Protein AF-A0A375IUA6-F1 (afdb_monomer_lite)

Radius of gyration: 34.36 Å; chains: 1; bounding box: 83×53×85 Å

Structure (mmCIF, N/CA/C/O backbone):
data_AF-A0A375IUA6-F1
#
_entry.id   AF-A0A375IUA6-F1
#
loop_
_atom_site.group_PDB
_atom_site.id
_atom_site.type_symbol
_atom_site.label_atom_id
_atom_site.label_alt_id
_atom_site.label_comp_id
_atom_site.label_asym_id
_atom_site.label_entity_id
_atom_site.label_seq_id
_atom_site.pdbx_PDB_ins_code
_atom_site.Cartn_x
_atom_site.Cartn_y
_atom_site.Cartn_z
_atom_site.occupancy
_atom_site.B_iso_or_equiv
_atom_site.auth_seq_id
_atom_site.auth_comp_id
_atom_site.auth_asym_id
_atom_site.auth_atom_id
_atom_site.pdbx_PDB_model_num
ATOM 1 N N . MET A 1 1 ? 33.183 0.181 -41.391 1.00 76.00 1 MET A N 1
ATOM 2 C CA . MET A 1 1 ? 34.128 -0.680 -40.645 1.00 76.00 1 MET A CA 1
ATOM 3 C C . MET A 1 1 ? 34.550 -0.063 -39.301 1.00 76.00 1 MET A C 1
ATOM 5 O O . MET A 1 1 ? 34.185 -0.614 -38.274 1.00 76.00 1 MET A O 1
ATOM 9 N N . GLN A 1 2 ? 35.214 1.104 -39.257 1.00 80.94 2 GLN A N 1
ATOM 10 C CA . GLN A 1 2 ? 35.774 1.670 -38.005 1.00 80.94 2 GLN A CA 1
ATOM 11 C C . GLN A 1 2 ? 34.761 1.916 -36.866 1.00 80.94 2 GLN A C 1
ATOM 13 O O . GLN A 1 2 ? 35.027 1.616 -35.704 1.00 80.94 2 GLN A O 1
ATOM 18 N N . ALA A 1 3 ? 33.564 2.415 -37.184 1.00 83.94 3 ALA A N 1
ATOM 19 C CA . ALA A 1 3 ? 32.525 2.656 -36.177 1.00 83.94 3 ALA A CA 1
ATOM 20 C C . ALA A 1 3 ? 31.978 1.361 -35.546 1.00 83.94 3 ALA A C 1
ATOM 22 O O . ALA A 1 3 ? 31.533 1.367 -34.397 1.00 83.94 3 ALA A O 1
ATOM 23 N N . GLU A 1 4 ? 32.007 0.255 -36.290 1.00 86.50 4 GLU A N 1
ATOM 24 C CA . GLU A 1 4 ? 31.568 -1.052 -35.808 1.00 86.50 4 GLU A CA 1
ATOM 25 C C . GLU A 1 4 ? 32.604 -1.649 -34.849 1.00 86.50 4 GLU A C 1
ATOM 27 O O . GLU A 1 4 ? 32.243 -2.064 -33.750 1.00 86.50 4 GLU A O 1
ATOM 32 N N . LEU A 1 5 ? 33.894 -1.542 -35.188 1.00 89.44 5 LEU A N 1
ATOM 33 C CA . LEU A 1 5 ? 35.004 -1.928 -34.312 1.00 89.44 5 LEU A CA 1
ATOM 34 C C . LEU A 1 5 ? 34.967 -1.171 -32.978 1.00 89.44 5 LEU A C 1
ATOM 36 O O . LEU A 1 5 ? 35.083 -1.779 -31.917 1.00 89.44 5 LEU A O 1
ATOM 40 N N . ALA A 1 6 ? 34.695 0.137 -32.995 1.00 93.56 6 ALA A N 1
ATOM 41 C CA . ALA A 1 6 ? 34.554 0.918 -31.765 1.00 93.56 6 ALA A CA 1
ATOM 42 C C . ALA A 1 6 ? 33.347 0.477 -30.906 1.00 93.56 6 ALA A C 1
ATOM 44 O O . ALA A 1 6 ? 33.393 0.522 -29.675 1.00 93.56 6 ALA A O 1
ATOM 45 N N . ARG A 1 7 ? 32.243 0.040 -31.532 1.00 90.06 7 ARG A N 1
ATOM 46 C CA . ARG A 1 7 ? 31.082 -0.532 -30.822 1.00 90.06 7 ARG A CA 1
ATOM 47 C C . ARG A 1 7 ? 31.403 -1.918 -30.258 1.00 90.06 7 ARG A C 1
ATOM 49 O O . ARG A 1 7 ? 30.990 -2.206 -29.137 1.00 90.06 7 ARG A O 1
ATOM 56 N N . ALA A 1 8 ? 32.155 -2.739 -30.990 1.00 91.56 8 ALA A N 1
ATOM 57 C CA . ALA A 1 8 ? 32.634 -4.039 -30.531 1.00 91.56 8 ALA A CA 1
ATOM 58 C C . ALA A 1 8 ? 33.584 -3.897 -29.331 1.00 91.56 8 ALA A C 1
ATOM 60 O O . ALA A 1 8 ? 33.392 -4.573 -28.326 1.00 91.56 8 ALA A O 1
ATOM 61 N N . GLN A 1 9 ? 34.511 -2.937 -29.369 1.00 93.31 9 GLN A N 1
ATOM 62 C CA . GLN A 1 9 ? 35.398 -2.631 -28.242 1.00 93.31 9 GLN A CA 1
ATOM 63 C C . GLN A 1 9 ? 34.627 -2.201 -26.993 1.00 93.31 9 GLN A C 1
ATOM 65 O O . GLN A 1 9 ? 34.908 -2.687 -25.905 1.00 93.31 9 GLN A O 1
ATOM 70 N N . ARG A 1 10 ? 33.610 -1.341 -27.127 1.00 93.12 10 ARG A N 1
ATOM 71 C CA . ARG A 1 10 ? 32.770 -0.951 -25.980 1.00 93.12 10 ARG A CA 1
ATOM 72 C C . ARG A 1 10 ? 31.984 -2.125 -25.398 1.00 93.12 10 ARG A C 1
ATOM 74 O O . ARG A 1 10 ? 31.784 -2.175 -24.188 1.00 93.12 10 ARG A O 1
ATOM 81 N N . ARG A 1 11 ? 31.547 -3.069 -26.238 1.00 90.31 11 ARG A N 1
ATOM 82 C CA . ARG A 1 11 ? 30.909 -4.313 -25.779 1.00 90.31 11 ARG A CA 1
ATOM 83 C C . ARG A 1 11 ? 31.903 -5.213 -25.048 1.00 90.31 11 ARG A C 1
ATOM 85 O O . ARG A 1 11 ? 31.555 -5.711 -23.986 1.00 90.31 11 ARG A O 1
ATOM 92 N N . ALA A 1 12 ? 33.120 -5.361 -25.570 1.00 91.62 12 ALA A N 1
ATOM 93 C CA . ALA A 1 12 ? 34.187 -6.126 -24.928 1.00 91.62 12 ALA A CA 1
ATOM 94 C C . ALA A 1 12 ? 34.568 -5.528 -23.565 1.00 91.62 12 ALA A C 1
ATOM 96 O O . ALA A 1 12 ? 34.487 -6.222 -22.562 1.00 91.62 12 ALA A O 1
ATOM 97 N N . GLN A 1 13 ? 34.821 -4.218 -23.504 1.00 90.81 13 GLN A N 1
ATOM 98 C CA . GLN A 1 13 ? 35.130 -3.493 -22.263 1.00 90.81 13 GLN A CA 1
ATOM 99 C C . GLN A 1 13 ? 34.026 -3.638 -21.208 1.00 90.81 13 GLN A C 1
ATOM 101 O O . GLN A 1 13 ? 34.294 -3.827 -20.023 1.00 90.81 13 GLN A O 1
ATOM 106 N N . ARG A 1 14 ? 32.757 -3.581 -21.630 1.00 88.12 14 ARG A N 1
ATOM 107 C CA . ARG A 1 14 ? 31.622 -3.785 -20.726 1.00 88.12 14 ARG A CA 1
ATOM 108 C C . ARG A 1 14 ? 31.545 -5.232 -20.232 1.00 88.12 14 ARG A C 1
ATOM 110 O O . ARG A 1 14 ? 31.366 -5.438 -19.038 1.00 88.12 14 ARG A O 1
ATOM 117 N N . ALA A 1 15 ? 31.751 -6.206 -21.117 1.00 91.38 15 ALA A N 1
ATOM 118 C CA . ALA A 1 15 ? 31.789 -7.619 -20.753 1.00 91.38 15 ALA A CA 1
ATOM 119 C C . ALA A 1 15 ? 32.952 -7.942 -19.797 1.00 91.38 15 ALA A C 1
ATOM 121 O O . ALA A 1 15 ? 32.778 -8.714 -18.858 1.00 91.38 15 ALA A O 1
ATOM 122 N N . GLU A 1 16 ? 34.118 -7.318 -19.983 1.00 89.56 16 GLU A N 1
ATOM 123 C CA . GLU A 1 16 ? 35.265 -7.435 -19.077 1.00 89.56 16 GLU A CA 1
ATOM 124 C C . GLU A 1 16 ? 34.971 -6.814 -17.706 1.00 89.56 16 GLU A C 1
ATOM 126 O O . GLU A 1 16 ? 35.261 -7.434 -16.681 1.00 89.56 16 GLU A O 1
ATOM 131 N N . ALA A 1 17 ? 34.331 -5.640 -17.668 1.00 89.62 17 ALA A N 1
ATOM 132 C CA . ALA A 1 17 ? 33.893 -5.011 -16.422 1.00 89.62 17 ALA A CA 1
ATOM 133 C C . ALA A 1 17 ? 32.856 -5.873 -15.677 1.00 89.62 17 ALA A C 1
ATOM 135 O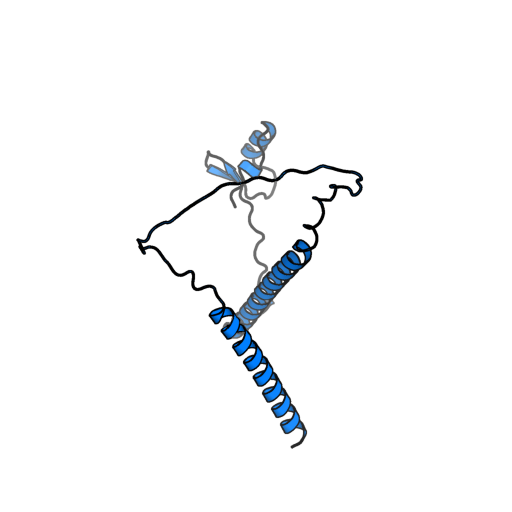 O . ALA A 1 17 ? 32.960 -6.065 -14.465 1.00 89.62 17 ALA A O 1
ATOM 136 N N . GLU A 1 18 ? 31.891 -6.452 -16.395 1.00 92.50 18 GLU A N 1
ATOM 137 C CA . GLU A 1 18 ? 30.904 -7.382 -15.834 1.00 92.50 18 GLU A CA 1
ATOM 138 C C . GLU A 1 18 ? 31.571 -8.667 -15.310 1.00 92.50 18 GLU A C 1
ATOM 140 O O . GLU A 1 18 ? 31.260 -9.122 -14.207 1.00 92.50 18 GLU A O 1
ATOM 145 N N . ALA A 1 19 ? 32.551 -9.217 -16.034 1.00 91.44 19 ALA A N 1
ATOM 146 C CA . ALA A 1 19 ? 33.314 -10.388 -15.601 1.00 91.44 19 ALA A CA 1
ATOM 147 C C . ALA A 1 19 ? 34.190 -10.106 -14.367 1.00 91.44 19 ALA A C 1
ATOM 149 O O . ALA A 1 19 ? 34.329 -10.969 -13.496 1.00 91.44 19 ALA A O 1
ATOM 150 N N . ALA A 1 20 ? 34.768 -8.907 -14.260 1.00 93.69 20 ALA A N 1
ATOM 151 C CA . ALA A 1 20 ? 35.524 -8.485 -13.084 1.00 93.69 20 ALA A CA 1
ATOM 152 C C . ALA A 1 20 ? 34.623 -8.396 -11.842 1.00 93.69 20 ALA A C 1
ATOM 154 O O . ALA A 1 20 ? 34.961 -8.949 -10.793 1.00 93.69 20 ALA A O 1
ATOM 155 N N . LEU A 1 21 ? 33.436 -7.796 -11.981 1.00 91.38 21 LEU A N 1
ATOM 156 C CA . LEU A 1 21 ? 32.437 -7.739 -10.911 1.00 91.38 21 LEU A CA 1
ATOM 157 C C . LEU A 1 21 ? 31.958 -9.138 -10.502 1.00 91.38 21 LEU A C 1
ATOM 159 O O . LEU A 1 21 ? 31.858 -9.425 -9.310 1.00 91.38 21 LEU A O 1
ATOM 163 N N . ALA A 1 22 ? 31.729 -10.036 -11.465 1.00 93.06 22 ALA A N 1
ATOM 164 C CA . ALA A 1 22 ? 31.341 -11.419 -11.186 1.00 93.06 22 ALA A CA 1
ATOM 165 C C . ALA A 1 22 ? 32.415 -12.180 -10.387 1.00 93.06 22 ALA A C 1
ATOM 167 O O . ALA A 1 22 ? 32.089 -12.939 -9.471 1.00 93.06 22 ALA A O 1
ATOM 168 N N . ARG A 1 23 ? 33.703 -11.958 -10.685 1.00 91.81 23 ARG A N 1
ATOM 169 C CA . ARG A 1 23 ? 34.822 -12.535 -9.919 1.00 91.81 23 ARG A CA 1
ATOM 170 C C . ARG A 1 23 ? 34.886 -11.977 -8.500 1.00 91.81 23 ARG A C 1
ATOM 172 O O . ARG A 1 23 ? 35.073 -12.757 -7.570 1.00 91.81 23 ARG A O 1
ATOM 179 N N . GLN A 1 24 ? 34.684 -10.671 -8.329 1.00 91.44 24 GLN A N 1
ATOM 180 C CA . GLN A 1 24 ? 34.660 -10.034 -7.011 1.00 91.44 24 GLN A CA 1
ATOM 181 C C . GLN A 1 24 ? 33.502 -10.564 -6.155 1.00 91.44 24 GLN A C 1
ATOM 183 O O . GLN A 1 24 ? 33.719 -10.974 -5.020 1.00 91.44 24 GLN A O 1
ATOM 188 N N . LEU A 1 25 ? 32.291 -10.638 -6.715 1.00 91.81 25 LEU A N 1
ATOM 189 C CA . LEU A 1 25 ? 31.125 -11.179 -6.013 1.00 91.81 25 LEU A CA 1
ATOM 190 C C . LEU A 1 25 ? 31.346 -12.643 -5.613 1.00 91.81 25 LEU A C 1
ATOM 192 O O . LEU A 1 25 ? 31.023 -13.048 -4.500 1.00 91.81 25 LEU A O 1
ATOM 196 N N . ARG A 1 26 ? 31.946 -13.443 -6.502 1.00 89.12 26 ARG A N 1
ATOM 197 C CA . ARG A 1 26 ? 32.290 -14.834 -6.199 1.00 89.12 26 ARG A CA 1
ATOM 198 C C . ARG A 1 26 ? 33.342 -14.940 -5.094 1.00 89.12 26 ARG A C 1
ATOM 200 O O . ARG A 1 26 ? 33.232 -15.842 -4.274 1.00 89.12 26 ARG A O 1
ATOM 207 N N . ALA A 1 27 ? 34.336 -14.054 -5.055 1.00 86.56 27 ALA A N 1
ATOM 208 C CA . ALA A 1 27 ? 35.335 -14.026 -3.988 1.00 86.56 27 ALA A CA 1
ATOM 209 C C . ALA A 1 27 ? 34.706 -13.687 -2.626 1.00 86.56 27 ALA A C 1
ATOM 211 O O . ALA A 1 27 ? 34.980 -14.382 -1.653 1.00 86.56 27 ALA A O 1
ATOM 212 N N . GLU A 1 28 ? 33.797 -12.710 -2.575 1.00 80.19 28 GLU A N 1
ATOM 213 C CA . GLU A 1 28 ? 33.039 -12.368 -1.360 1.00 80.19 28 GLU A CA 1
ATOM 214 C C . GLU A 1 28 ? 32.189 -13.547 -0.865 1.00 80.19 28 GLU A C 1
ATOM 216 O O . GLU A 1 28 ? 32.177 -13.859 0.323 1.00 80.19 28 GLU A O 1
ATOM 221 N N . LEU A 1 29 ? 31.531 -14.266 -1.780 1.00 86.31 29 LEU A N 1
ATOM 222 C CA . LEU A 1 29 ? 30.758 -15.463 -1.433 1.00 86.31 29 LEU A CA 1
ATOM 223 C C . LEU A 1 29 ? 31.639 -16.622 -0.933 1.00 86.31 29 LEU A C 1
ATOM 225 O O . LEU A 1 29 ? 31.169 -17.436 -0.145 1.00 86.31 29 LEU A O 1
ATOM 229 N N . GLN A 1 30 ? 32.902 -16.697 -1.364 1.00 77.88 30 GLN A N 1
ATOM 230 C CA . GLN A 1 30 ? 33.866 -17.706 -0.899 1.00 77.88 30 GLN A CA 1
ATOM 231 C C . GLN A 1 30 ? 34.542 -17.322 0.425 1.00 77.88 30 GLN A C 1
ATOM 233 O O . GLN A 1 30 ? 34.983 -18.202 1.161 1.00 77.88 30 GLN A O 1
ATOM 238 N N . LEU A 1 31 ? 34.630 -16.023 0.728 1.00 61.66 31 LEU A N 1
ATOM 239 C CA . LEU A 1 31 ? 35.165 -15.481 1.981 1.00 61.66 31 LEU A CA 1
ATOM 240 C C . LEU A 1 31 ? 34.107 -15.374 3.088 1.00 61.66 31 LEU A C 1
ATOM 242 O O . LEU A 1 31 ? 34.459 -15.049 4.223 1.00 61.66 31 LEU A O 1
ATOM 246 N N . ALA A 1 32 ? 32.836 -15.672 2.793 1.00 56.38 32 ALA A N 1
ATOM 247 C CA . ALA A 1 32 ? 31.817 -15.846 3.819 1.00 56.38 32 ALA A CA 1
ATOM 248 C C . ALA A 1 32 ? 32.329 -16.876 4.843 1.00 56.38 32 ALA A C 1
ATOM 250 O O . ALA A 1 32 ? 32.663 -17.999 4.446 1.00 56.38 32 ALA A O 1
ATOM 251 N N . PRO A 1 33 ? 32.434 -16.525 6.143 1.00 51.66 33 PRO A N 1
ATOM 252 C CA . PRO A 1 33 ? 32.893 -17.462 7.147 1.00 51.66 33 PRO A CA 1
ATOM 253 C C . PRO A 1 33 ? 31.975 -18.669 7.079 1.00 51.66 33 PRO A C 1
ATOM 255 O O . PRO A 1 33 ? 30.771 -18.572 7.322 1.00 51.66 33 PRO A O 1
ATOM 258 N N . ARG A 1 34 ? 32.538 -19.820 6.718 1.00 53.75 34 ARG A N 1
ATOM 259 C CA . ARG A 1 34 ? 31.898 -21.091 7.002 1.00 53.75 34 ARG A CA 1
ATOM 260 C C . ARG A 1 34 ? 31.896 -21.160 8.518 1.00 53.75 34 ARG A C 1
ATOM 262 O O . ARG A 1 34 ? 32.877 -21.615 9.098 1.00 53.75 34 ARG A O 1
ATOM 269 N N . GLU A 1 35 ? 30.849 -20.619 9.143 1.00 45.75 35 GLU A N 1
ATOM 270 C CA . GLU A 1 35 ? 30.509 -20.871 10.535 1.00 45.75 35 GLU A CA 1
ATOM 271 C C . GLU A 1 35 ? 30.301 -22.372 10.622 1.00 45.75 35 GLU A C 1
ATOM 273 O O . GLU A 1 35 ? 29.252 -22.956 10.342 1.00 45.75 35 GLU A O 1
ATOM 278 N N . ARG A 1 36 ? 31.444 -23.008 10.839 1.00 43.31 36 ARG A N 1
ATOM 279 C CA . ARG A 1 36 ? 31.617 -24.411 11.052 1.00 43.31 36 ARG A CA 1
ATOM 280 C C . ARG A 1 36 ? 30.880 -24.646 12.348 1.00 43.31 36 ARG A C 1
ATOM 282 O O . ARG A 1 36 ? 31.343 -24.246 13.410 1.00 43.31 36 ARG A O 1
ATOM 289 N N . TRP A 1 37 ? 29.709 -25.248 12.223 1.00 33.16 37 TRP A N 1
ATOM 290 C CA . TRP A 1 37 ? 29.063 -25.980 13.292 1.00 33.16 37 TRP A CA 1
ATOM 291 C C . TRP A 1 37 ? 30.078 -26.991 13.850 1.00 33.16 37 TRP A C 1
ATOM 293 O O . TRP A 1 37 ? 30.144 -28.131 13.406 1.00 33.16 37 TRP A O 1
ATOM 303 N N . GLU A 1 38 ? 30.926 -26.554 14.781 1.00 45.09 38 GLU A N 1
ATOM 304 C CA . GLU A 1 38 ? 31.695 -27.409 15.682 1.00 45.09 38 GLU A CA 1
ATOM 305 C C . GLU A 1 38 ? 30.927 -27.514 16.994 1.00 45.09 38 GLU A C 1
ATOM 307 O O . GLU A 1 38 ? 31.322 -27.019 18.046 1.00 45.09 38 GLU A O 1
ATOM 312 N N . GLY A 1 39 ? 29.780 -28.179 16.915 1.00 41.31 39 GLY A N 1
ATOM 313 C CA . GLY A 1 39 ? 29.310 -28.963 18.039 1.00 41.31 39 GLY A CA 1
ATOM 314 C C . GLY A 1 39 ? 29.985 -30.327 17.958 1.00 41.31 39 GLY A C 1
ATOM 315 O O . GLY A 1 39 ? 29.694 -31.086 17.039 1.00 41.31 39 GLY A O 1
ATOM 316 N N . GLY A 1 40 ? 30.865 -30.641 18.910 1.00 39.38 40 GLY A N 1
ATOM 317 C CA . GLY A 1 40 ? 31.229 -32.031 19.190 1.00 39.38 40 GLY A CA 1
ATOM 318 C C . GLY A 1 40 ? 32.716 -32.315 19.376 1.00 39.38 40 GLY A C 1
ATOM 319 O O . GLY A 1 40 ? 33.403 -32.693 18.439 1.00 39.38 40 GLY A O 1
ATOM 320 N N . SER A 1 41 ? 33.134 -32.271 20.641 1.00 46.22 41 SER A N 1
ATOM 321 C CA . SER A 1 41 ? 34.036 -33.250 21.264 1.00 46.22 41 SER A CA 1
ATOM 322 C C . SER A 1 41 ? 35.413 -33.506 20.635 1.00 46.22 41 SER A C 1
ATOM 324 O O . SER A 1 41 ? 35.588 -34.409 19.823 1.00 46.22 41 SER A O 1
ATOM 326 N N . ALA A 1 42 ? 36.437 -32.870 21.211 1.00 39.03 42 ALA A N 1
ATOM 327 C CA . ALA A 1 42 ? 37.777 -33.451 21.309 1.00 39.03 42 ALA A CA 1
ATOM 328 C C . ALA A 1 42 ? 38.329 -33.259 22.732 1.00 39.03 42 ALA A C 1
ATOM 330 O O . ALA A 1 42 ? 39.019 -32.302 23.070 1.00 39.03 42 ALA A O 1
ATOM 331 N N . GLU A 1 43 ? 37.947 -34.210 23.576 1.00 37.94 43 GLU A N 1
ATOM 332 C CA . GLU A 1 43 ? 38.533 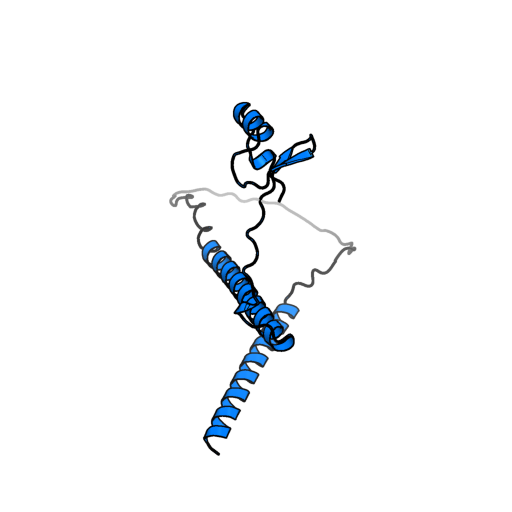-34.551 24.868 1.00 37.94 43 GLU A CA 1
ATOM 333 C C . GLU A 1 43 ? 40.062 -34.787 24.772 1.00 37.94 43 GLU A C 1
ATOM 335 O O . GLU A 1 43 ? 40.559 -35.357 23.800 1.00 37.94 43 GLU A O 1
ATOM 340 N N . ARG A 1 44 ? 40.753 -34.499 25.891 1.00 40.16 44 ARG A N 1
ATOM 341 C CA . ARG A 1 44 ? 42.003 -35.127 26.396 1.00 40.16 44 ARG A CA 1
ATOM 342 C C . ARG A 1 44 ? 43.395 -34.609 25.965 1.00 40.16 44 ARG A C 1
ATOM 344 O O . ARG A 1 44 ? 43.938 -35.025 24.950 1.00 40.16 44 ARG A O 1
ATOM 351 N N . ARG A 1 45 ? 44.091 -33.952 26.919 1.00 47.62 45 ARG A N 1
ATOM 352 C CA . ARG A 1 45 ? 45.268 -34.440 27.722 1.00 47.62 45 ARG A CA 1
ATOM 353 C C . ARG A 1 45 ? 46.136 -33.253 28.195 1.00 47.62 45 ARG A C 1
ATOM 355 O O . ARG A 1 45 ? 46.658 -32.508 27.388 1.00 47.62 45 ARG A O 1
ATOM 362 N N . ARG A 1 46 ? 46.207 -32.955 29.499 1.00 42.97 46 ARG A N 1
ATOM 363 C CA . ARG A 1 46 ? 47.084 -33.535 30.554 1.00 42.97 46 ARG A CA 1
ATOM 364 C C . ARG A 1 46 ? 48.430 -32.788 30.732 1.00 42.97 46 ARG A C 1
ATOM 366 O O . ARG A 1 46 ? 49.384 -33.091 30.041 1.00 42.97 46 ARG A O 1
ATOM 373 N N . ARG A 1 47 ? 48.448 -31.917 31.761 1.00 44.69 47 ARG A N 1
ATOM 374 C CA . ARG A 1 47 ? 49.472 -31.608 32.807 1.00 44.69 47 ARG A CA 1
ATOM 375 C C . ARG A 1 47 ? 50.975 -31.593 32.433 1.00 44.69 47 ARG A C 1
ATOM 377 O O . ARG A 1 47 ? 51.460 -32.611 31.959 1.00 44.69 47 ARG A O 1
ATOM 384 N N . LYS A 1 48 ? 51.748 -30.621 32.972 1.00 36.78 48 LYS A N 1
ATOM 385 C CA . LYS A 1 48 ? 52.561 -30.776 34.218 1.00 36.78 48 LYS A CA 1
ATOM 386 C C . LYS A 1 48 ? 53.503 -29.575 34.519 1.00 36.78 48 LYS A C 1
ATOM 388 O O . LYS A 1 48 ? 54.259 -29.195 33.643 1.00 36.78 48 LYS A O 1
ATOM 393 N N . ALA A 1 49 ? 53.453 -29.134 35.794 1.00 34.94 49 ALA A N 1
ATOM 394 C CA . ALA A 1 49 ? 54.439 -28.448 36.681 1.00 34.94 49 ALA A CA 1
ATOM 395 C C . ALA A 1 49 ? 55.156 -27.157 36.210 1.00 34.94 49 ALA A C 1
ATOM 397 O O . ALA A 1 49 ? 55.503 -27.045 35.050 1.00 34.94 49 ALA A O 1
ATOM 398 N N . GLY A 1 50 ? 55.481 -26.152 37.035 1.00 31.95 50 GLY A N 1
ATOM 399 C CA . GLY A 1 50 ? 55.448 -25.910 38.489 1.00 31.95 50 GLY A CA 1
ATOM 400 C C . GLY A 1 50 ? 56.056 -24.506 38.762 1.00 31.95 50 GLY A C 1
ATOM 401 O O . GLY A 1 50 ? 56.836 -24.036 37.940 1.00 31.95 50 GLY A O 1
ATOM 402 N N . GLY A 1 51 ? 55.649 -23.808 39.837 1.00 32.62 51 GLY A N 1
ATOM 403 C CA . GLY A 1 51 ? 56.120 -22.442 40.205 1.00 32.62 51 GLY A CA 1
ATOM 404 C C . GLY A 1 51 ? 57.511 -22.407 40.878 1.00 32.62 51 GLY A C 1
ATOM 405 O O . GLY A 1 51 ? 58.225 -23.397 40.732 1.00 32.62 51 GLY A O 1
ATOM 406 N N . PRO A 1 52 ? 57.905 -21.379 41.679 1.00 43.62 52 PRO A N 1
ATOM 407 C CA . PRO A 1 52 ? 57.302 -20.066 41.988 1.00 43.62 52 PRO A CA 1
ATOM 408 C C . PRO A 1 52 ? 58.261 -18.843 41.781 1.00 43.62 52 PRO A C 1
ATOM 410 O O . PRO A 1 52 ? 59.429 -18.996 41.444 1.00 43.62 52 PRO A O 1
ATOM 413 N N . ALA A 1 53 ? 57.750 -17.618 41.995 1.00 39.81 53 ALA A N 1
ATOM 414 C CA . ALA A 1 53 ? 58.479 -16.327 42.121 1.00 39.81 53 ALA A CA 1
ATOM 415 C C . ALA A 1 53 ? 59.321 -16.273 43.441 1.00 39.81 53 ALA A C 1
ATOM 417 O O . ALA A 1 53 ? 59.106 -17.189 44.238 1.00 39.81 53 ALA A O 1
ATOM 418 N N . PRO A 1 54 ? 60.192 -15.269 43.780 1.00 48.31 54 PRO A N 1
ATOM 419 C CA . PRO A 1 54 ? 60.150 -13.838 43.404 1.00 48.31 54 PRO A CA 1
ATOM 420 C C . PRO A 1 54 ? 61.511 -13.101 43.230 1.00 48.31 54 PRO A C 1
ATOM 422 O O . PRO A 1 54 ? 62.550 -13.530 43.720 1.00 48.31 54 PRO A O 1
ATOM 425 N N . PHE A 1 55 ? 61.502 -11.900 42.641 1.00 31.14 55 PHE A N 1
ATOM 426 C CA . PHE A 1 55 ? 62.457 -10.855 43.042 1.00 31.14 55 PHE A CA 1
ATOM 427 C C . PHE A 1 55 ? 61.845 -9.462 42.862 1.00 31.14 55 PHE A C 1
ATOM 429 O O . PHE A 1 55 ? 61.448 -9.071 41.766 1.00 31.14 55 PHE A O 1
ATOM 436 N N . SER A 1 56 ? 61.745 -8.736 43.975 1.00 40.34 56 SER A N 1
ATOM 437 C CA . SER A 1 56 ? 61.386 -7.319 44.046 1.00 40.34 56 SER A CA 1
ATOM 438 C C . SER A 1 56 ? 62.584 -6.452 43.679 1.00 40.34 56 SER A C 1
ATOM 440 O O . SER A 1 56 ? 63.682 -6.731 44.154 1.00 40.34 56 SER A O 1
ATOM 442 N N . GLN A 1 57 ? 62.355 -5.329 42.991 1.00 38.72 57 GLN A N 1
ATOM 443 C CA . GLN A 1 57 ? 62.849 -4.026 43.457 1.00 38.72 57 GLN A CA 1
ATOM 444 C C . GLN A 1 57 ? 62.230 -2.831 42.698 1.00 38.72 57 GLN A C 1
ATOM 446 O O . GLN A 1 57 ? 62.478 -2.635 41.518 1.00 38.72 57 GLN A O 1
ATOM 451 N N . ARG A 1 58 ? 61.496 -2.025 43.486 1.00 30.39 58 ARG A N 1
ATOM 452 C CA . ARG A 1 58 ? 61.530 -0.548 43.599 1.00 30.39 58 ARG A CA 1
ATOM 453 C C . ARG A 1 58 ? 60.942 0.334 42.469 1.00 30.39 58 ARG A C 1
ATOM 455 O O . ARG A 1 58 ? 61.331 0.256 41.316 1.00 30.39 58 ARG A O 1
ATOM 462 N N . ALA A 1 59 ? 60.018 1.215 42.874 1.00 35.84 59 ALA A N 1
ATOM 463 C CA . ALA A 1 59 ? 59.268 2.215 42.087 1.00 35.84 59 ALA A CA 1
ATOM 464 C C . ALA A 1 59 ? 59.869 3.656 42.219 1.00 35.84 59 ALA A C 1
ATOM 466 O O . ALA A 1 59 ? 60.900 3.783 42.882 1.00 35.84 59 ALA A O 1
ATOM 467 N N . PRO A 1 60 ? 59.160 4.745 41.813 1.00 54.03 60 PRO A N 1
ATOM 468 C CA . PRO A 1 60 ? 59.110 5.496 40.528 1.00 54.03 60 PRO A CA 1
ATOM 469 C C . PRO A 1 60 ? 59.763 6.924 40.667 1.00 54.03 60 PRO A C 1
ATOM 471 O O . PRO A 1 60 ? 60.404 7.112 41.704 1.00 54.03 60 PRO A O 1
ATOM 474 N N . PRO A 1 61 ? 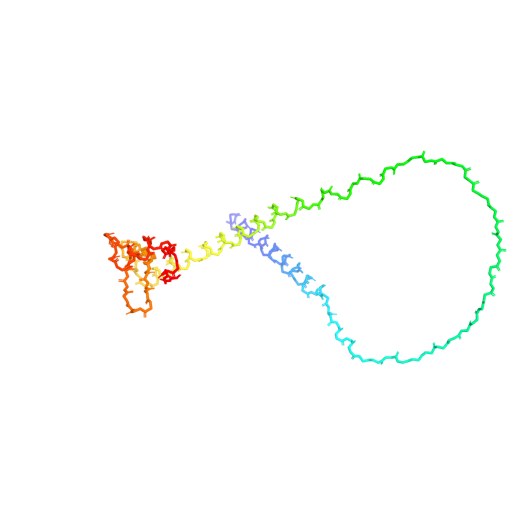59.728 7.916 39.721 1.00 44.81 61 PRO A N 1
ATOM 475 C CA . PRO A 1 61 ? 58.547 8.684 39.211 1.00 44.81 61 PRO A CA 1
ATOM 476 C C . PRO A 1 61 ? 58.643 9.015 37.680 1.00 44.81 61 PRO A C 1
ATOM 478 O O . PRO A 1 61 ? 59.674 8.770 37.068 1.00 44.81 61 PRO A O 1
ATOM 481 N N . GLU A 1 62 ? 57.618 9.387 36.901 1.00 34.16 62 GLU A N 1
ATOM 482 C CA . GLU A 1 62 ? 56.800 10.620 36.854 1.00 34.16 62 GLU A CA 1
ATOM 483 C C . GLU A 1 62 ? 55.641 10.412 35.827 1.00 34.16 62 GLU A C 1
ATOM 485 O O . GLU A 1 62 ? 55.836 9.691 34.843 1.00 34.16 62 GLU A O 1
ATOM 490 N N . PRO A 1 63 ? 54.457 11.040 35.986 1.00 51.75 63 PRO A N 1
ATOM 491 C CA . PRO A 1 63 ? 53.399 11.109 34.965 1.00 51.75 63 PRO A CA 1
ATOM 492 C C . PRO A 1 63 ? 53.620 12.333 34.042 1.00 51.75 63 PRO A C 1
ATOM 494 O O . PRO A 1 63 ? 54.140 13.341 34.519 1.00 51.75 63 PRO A O 1
ATOM 497 N N . PRO A 1 64 ? 53.209 12.321 32.753 1.00 43.41 64 PRO A N 1
ATOM 498 C CA . PRO A 1 64 ? 51.800 12.600 32.436 1.00 43.41 64 PRO A CA 1
ATOM 499 C C . PRO A 1 64 ? 51.279 11.949 31.135 1.00 43.41 64 PRO A C 1
ATOM 501 O O . PRO A 1 64 ? 52.025 11.738 30.188 1.00 43.41 64 PRO A O 1
ATOM 504 N N . ALA A 1 65 ? 49.972 11.671 31.081 1.00 36.84 65 ALA A N 1
ATOM 505 C CA . ALA A 1 65 ? 49.099 11.901 29.914 1.00 36.84 65 ALA A CA 1
ATOM 506 C C . ALA A 1 65 ? 47.751 11.188 30.120 1.00 36.84 65 ALA A C 1
ATOM 508 O O . ALA A 1 65 ? 47.547 10.036 29.745 1.00 36.84 65 ALA A O 1
ATOM 509 N N . GLU A 1 66 ? 46.842 11.909 30.770 1.00 39.69 66 GLU A N 1
ATOM 510 C CA . GLU A 1 66 ? 45.471 12.110 30.295 1.00 39.69 66 GLU A CA 1
ATOM 511 C C . GLU A 1 66 ? 44.761 10.905 29.658 1.00 39.69 66 GLU A C 1
ATOM 513 O O . GLU A 1 66 ? 44.643 10.750 28.442 1.00 39.69 66 GLU A O 1
ATOM 518 N N . ALA A 1 67 ? 44.132 10.110 30.518 1.00 43.09 67 ALA A N 1
ATOM 519 C CA . ALA A 1 67 ? 43.010 9.272 30.143 1.00 43.09 67 ALA A CA 1
ATOM 520 C C . ALA A 1 67 ? 41.725 10.110 30.039 1.00 43.09 67 ALA A C 1
ATOM 522 O O . ALA A 1 67 ? 40.851 9.977 30.885 1.00 43.09 67 ALA A O 1
ATOM 523 N N . HIS A 1 68 ? 41.553 10.926 28.997 1.00 41.09 68 HIS A N 1
ATOM 524 C CA . HIS A 1 68 ? 40.229 11.453 28.642 1.00 41.09 68 HIS A CA 1
ATOM 525 C C . HIS A 1 68 ? 40.056 11.545 27.126 1.00 41.09 68 HIS A C 1
ATOM 527 O O . HIS A 1 68 ? 40.535 12.453 26.461 1.00 41.09 68 HIS A O 1
ATOM 533 N N . GLY A 1 69 ? 39.325 10.578 26.571 1.00 35.94 69 GLY A N 1
ATOM 534 C CA . GLY A 1 69 ? 38.963 10.593 25.154 1.00 35.94 69 GLY A CA 1
ATOM 535 C C . GLY A 1 69 ? 38.078 9.441 24.688 1.00 35.94 69 GLY A C 1
ATOM 536 O O . GLY A 1 69 ? 38.007 9.170 23.493 1.00 35.94 69 GLY A O 1
ATOM 537 N N . ARG A 1 70 ? 37.380 8.741 25.595 1.00 45.12 70 ARG A N 1
ATOM 538 C CA . ARG A 1 70 ? 36.320 7.790 25.225 1.00 45.12 70 ARG A CA 1
ATOM 539 C C . ARG A 1 70 ? 35.023 8.549 24.948 1.00 45.12 70 ARG A C 1
ATOM 541 O O . ARG A 1 70 ? 34.057 8.421 25.683 1.00 45.12 70 ARG A O 1
ATOM 548 N N . ALA A 1 71 ? 35.004 9.343 23.890 1.00 50.75 71 ALA A N 1
ATOM 549 C CA . ALA A 1 71 ? 33.785 9.800 23.234 1.00 50.75 71 ALA A CA 1
ATOM 550 C C . ALA A 1 71 ? 34.177 10.444 21.904 1.00 50.75 71 ALA A C 1
ATOM 552 O O . ALA A 1 71 ? 35.144 11.192 21.848 1.00 50.75 71 ALA A O 1
ATOM 553 N N . SER A 1 72 ? 33.380 10.206 20.860 1.00 48.31 72 SER A N 1
ATOM 554 C CA . SER A 1 72 ? 33.430 10.886 19.547 1.00 48.31 72 SER A CA 1
ATOM 555 C C . SER A 1 72 ? 34.092 10.149 18.374 1.00 48.31 72 SER A C 1
ATOM 557 O O . SER A 1 72 ? 34.604 10.785 17.457 1.00 48.31 72 SER A O 1
ATOM 559 N N . ARG A 1 73 ? 33.976 8.816 18.284 1.00 47.78 73 ARG A N 1
ATOM 560 C CA . ARG A 1 73 ? 34.116 8.122 16.982 1.00 47.78 73 ARG A CA 1
ATOM 561 C C . ARG A 1 73 ? 32.933 7.213 16.658 1.00 47.78 73 ARG A C 1
ATOM 563 O O . ARG A 1 73 ? 33.100 6.049 16.334 1.00 47.78 73 ARG A O 1
ATOM 570 N N . THR A 1 74 ? 31.720 7.753 16.712 1.00 50.72 74 THR A N 1
ATOM 571 C CA . THR A 1 74 ? 30.522 7.066 16.181 1.00 50.72 74 THR A CA 1
ATOM 572 C C . THR A 1 74 ? 29.759 7.882 15.138 1.00 50.72 74 THR A C 1
ATOM 574 O O . THR A 1 74 ? 28.781 7.403 14.577 1.00 50.72 74 THR A O 1
ATOM 577 N N . ARG A 1 75 ? 30.217 9.089 14.778 1.00 54.22 75 ARG A N 1
ATOM 578 C CA . ARG A 1 75 ? 29.442 9.977 13.893 1.00 54.22 75 ARG A CA 1
ATOM 579 C C . ARG A 1 75 ? 29.748 9.845 12.392 1.00 54.22 75 ARG A C 1
ATOM 581 O O . ARG A 1 75 ? 29.000 10.386 11.587 1.00 54.22 75 ARG A O 1
ATOM 588 N N . LYS A 1 76 ? 30.799 9.114 11.986 1.00 43.81 76 LYS A N 1
ATOM 589 C CA . LYS A 1 76 ? 31.268 9.074 10.578 1.00 43.81 76 LYS A CA 1
ATOM 590 C C . LYS A 1 76 ? 30.891 7.815 9.774 1.00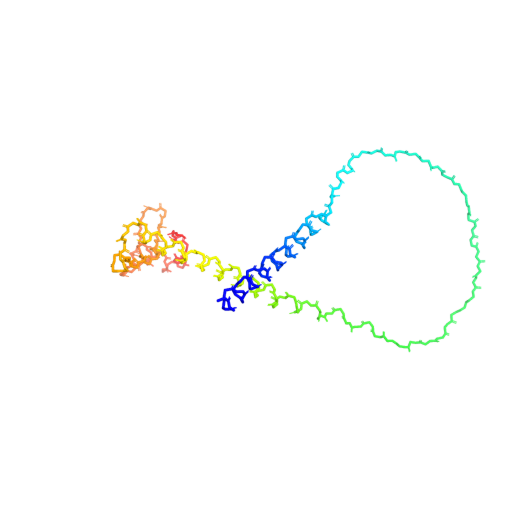 43.81 76 LYS A C 1
ATOM 592 O O . LYS A 1 76 ? 31.287 7.711 8.622 1.00 43.81 76 LYS A O 1
ATOM 597 N N . VAL A 1 77 ? 30.100 6.893 10.336 1.00 51.69 77 VAL A N 1
ATOM 598 C CA . VAL A 1 77 ? 29.558 5.712 9.614 1.00 51.69 77 VAL A CA 1
ATOM 599 C C . VAL A 1 77 ? 28.059 5.817 9.296 1.00 51.69 77 VAL A C 1
ATOM 601 O O . VAL A 1 77 ? 27.545 5.079 8.463 1.00 51.69 77 VAL A O 1
ATOM 604 N N . ALA A 1 78 ? 27.343 6.772 9.901 1.00 51.97 78 ALA A N 1
ATOM 605 C CA . ALA A 1 78 ? 25.912 6.965 9.648 1.00 51.97 78 ALA A CA 1
ATOM 606 C C . ALA A 1 78 ? 25.622 7.664 8.302 1.00 51.97 78 ALA A C 1
ATOM 608 O O . ALA A 1 78 ? 24.591 7.410 7.680 1.00 51.97 78 ALA A O 1
ATOM 609 N N . ALA A 1 79 ? 26.538 8.513 7.819 1.00 52.12 79 ALA A N 1
ATOM 610 C CA . ALA A 1 79 ? 26.360 9.257 6.569 1.00 52.12 79 ALA A CA 1
ATOM 611 C C . ALA A 1 79 ? 26.466 8.366 5.313 1.00 52.12 79 ALA A C 1
ATOM 613 O O . ALA A 1 79 ? 25.778 8.609 4.321 1.00 52.12 79 ALA A O 1
ATOM 614 N N . THR A 1 80 ? 27.268 7.297 5.357 1.00 53.28 80 THR A N 1
ATOM 615 C CA . THR A 1 80 ? 27.389 6.323 4.259 1.00 53.28 80 THR A CA 1
ATOM 616 C C . THR A 1 80 ? 26.214 5.346 4.247 1.00 53.28 80 THR A C 1
ATOM 618 O O . THR A 1 80 ? 25.611 5.139 3.197 1.00 53.28 80 THR A O 1
ATOM 621 N N . ALA A 1 81 ? 25.790 4.838 5.410 1.00 53.03 81 ALA A N 1
ATOM 622 C CA . ALA A 1 81 ? 24.639 3.936 5.512 1.00 53.03 81 ALA A CA 1
ATOM 623 C C . ALA A 1 81 ? 23.311 4.587 5.064 1.00 53.03 81 ALA A C 1
ATOM 625 O O . ALA A 1 81 ? 22.523 3.964 4.349 1.00 53.03 81 ALA A O 1
ATOM 626 N N . ALA A 1 82 ? 23.068 5.856 5.418 1.00 53.62 82 ALA A N 1
ATOM 627 C CA . ALA A 1 82 ? 21.870 6.587 4.989 1.00 53.62 82 ALA A CA 1
ATOM 628 C C . ALA A 1 82 ? 21.855 6.877 3.474 1.00 53.62 82 ALA A C 1
ATOM 630 O O . ALA A 1 82 ? 20.793 6.861 2.846 1.00 53.62 82 ALA A O 1
ATOM 631 N N . THR A 1 83 ? 23.029 7.092 2.875 1.00 57.66 83 THR A N 1
ATOM 632 C CA . THR A 1 83 ? 23.184 7.334 1.433 1.00 57.66 83 THR A CA 1
ATOM 633 C C . THR A 1 83 ? 22.978 6.050 0.628 1.00 57.66 83 THR A C 1
ATOM 635 O O . THR A 1 83 ? 22.245 6.065 -0.360 1.00 57.66 83 THR A O 1
ATOM 638 N N . THR A 1 84 ? 23.504 4.913 1.097 1.00 60.88 84 THR A N 1
ATOM 639 C CA . THR A 1 8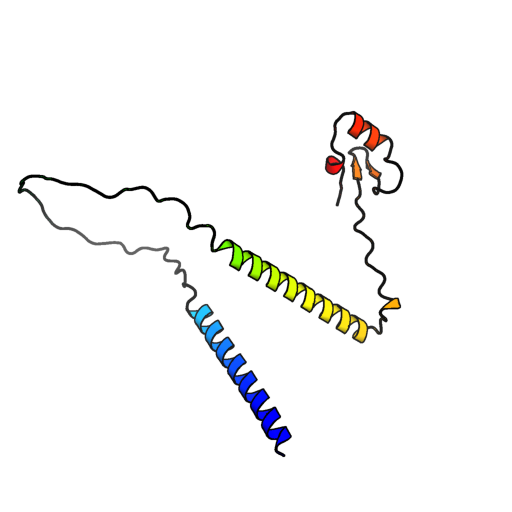4 ? 23.257 3.598 0.481 1.00 60.88 84 THR A CA 1
ATOM 640 C C . THR A 1 84 ? 21.786 3.198 0.581 1.00 60.88 84 THR A C 1
ATOM 642 O O . THR A 1 84 ? 21.201 2.783 -0.417 1.00 60.88 84 THR A O 1
ATOM 645 N N . LYS A 1 85 ? 21.143 3.405 1.742 1.00 61.34 85 LYS A N 1
ATOM 646 C CA . LYS A 1 85 ? 19.701 3.149 1.921 1.00 61.34 85 LYS A CA 1
ATOM 647 C C . LYS A 1 85 ? 18.836 4.019 0.996 1.00 61.34 85 LYS A C 1
ATOM 649 O O . LYS A 1 85 ? 17.821 3.559 0.480 1.00 61.34 85 LYS A O 1
ATOM 654 N N . ARG A 1 86 ? 19.249 5.268 0.743 1.00 66.94 86 ARG A N 1
ATOM 655 C CA . ARG A 1 86 ? 18.602 6.160 -0.234 1.00 66.94 86 ARG A CA 1
ATOM 656 C C . ARG A 1 86 ? 18.833 5.700 -1.679 1.00 66.94 86 ARG A C 1
ATOM 658 O O . ARG A 1 86 ? 17.911 5.795 -2.485 1.00 66.94 86 ARG A O 1
ATOM 665 N N . TRP A 1 87 ? 20.021 5.197 -2.015 1.00 62.09 87 TRP A N 1
ATOM 666 C CA . TRP A 1 87 ? 20.345 4.702 -3.359 1.00 62.09 87 TRP A CA 1
ATOM 667 C C . TRP A 1 87 ? 19.588 3.415 -3.709 1.00 62.09 87 TRP A C 1
ATOM 669 O O . TRP A 1 87 ? 19.038 3.313 -4.806 1.00 62.09 87 TRP A O 1
ATOM 679 N N . THR A 1 88 ? 19.468 2.467 -2.775 1.00 70.50 88 THR A N 1
ATOM 680 C CA . THR A 1 88 ? 18.673 1.244 -2.984 1.00 70.50 88 THR A CA 1
ATOM 681 C C . THR A 1 88 ? 17.183 1.554 -3.111 1.00 70.50 88 THR A C 1
ATOM 683 O O . THR A 1 88 ? 16.532 1.025 -4.008 1.00 70.50 88 THR A O 1
ATOM 686 N N . ALA A 1 89 ? 16.653 2.482 -2.305 1.00 71.75 89 ALA A N 1
ATOM 687 C CA . ALA A 1 89 ? 15.281 2.972 -2.453 1.00 71.75 89 ALA A CA 1
ATOM 688 C C . ALA A 1 89 ? 15.049 3.677 -3.806 1.00 71.75 89 ALA A C 1
ATOM 690 O O . ALA A 1 89 ? 14.023 3.459 -4.448 1.00 71.75 89 ALA A O 1
ATOM 691 N N . ASN A 1 90 ? 16.010 4.482 -4.277 1.00 82.06 90 ASN A N 1
ATOM 692 C CA . ASN A 1 90 ? 15.941 5.117 -5.597 1.00 82.06 90 ASN A CA 1
ATOM 693 C C . ASN A 1 90 ? 15.994 4.071 -6.728 1.00 82.06 90 ASN A C 1
ATOM 695 O O . ASN A 1 90 ? 15.212 4.133 -7.670 1.00 82.06 90 ASN A O 1
ATOM 699 N N . THR A 1 91 ? 16.831 3.044 -6.584 1.00 85.69 91 THR A N 1
ATOM 700 C CA . THR A 1 91 ? 16.946 1.945 -7.557 1.00 85.69 91 THR A CA 1
ATOM 701 C C . THR A 1 91 ? 15.674 1.098 -7.612 1.00 85.69 91 THR A C 1
ATOM 703 O O . THR A 1 91 ? 15.200 0.776 -8.700 1.00 85.69 91 THR A O 1
ATOM 706 N N . ALA A 1 92 ? 15.067 0.800 -6.460 1.00 84.56 92 ALA A N 1
ATOM 707 C CA . ALA A 1 92 ? 13.782 0.106 -6.382 1.00 84.56 92 ALA A CA 1
ATOM 708 C C . ALA A 1 92 ? 12.656 0.921 -7.038 1.00 84.56 92 ALA A C 1
ATOM 710 O O . ALA A 1 92 ? 11.875 0.384 -7.822 1.00 84.56 92 ALA A O 1
ATOM 711 N N . ARG A 1 93 ? 12.616 2.238 -6.794 1.00 82.81 93 ARG A N 1
ATOM 712 C CA . ARG A 1 93 ? 11.670 3.145 -7.458 1.00 82.81 93 ARG A CA 1
ATOM 713 C C . ARG A 1 93 ? 11.887 3.185 -8.972 1.00 82.81 93 ARG A C 1
ATOM 715 O O . ARG A 1 93 ? 10.920 3.111 -9.721 1.00 82.81 93 ARG A O 1
ATOM 722 N N . ALA A 1 94 ? 13.134 3.269 -9.431 1.00 88.94 94 ALA A N 1
ATOM 723 C CA . ALA A 1 94 ? 13.462 3.270 -10.855 1.00 88.94 94 ALA A CA 1
ATOM 724 C C . ALA A 1 94 ? 13.078 1.946 -11.539 1.00 88.94 94 ALA A C 1
ATOM 726 O O . ALA A 1 94 ? 12.550 1.955 -12.650 1.00 88.94 94 ALA A O 1
ATOM 727 N N . ALA A 1 95 ? 13.290 0.809 -10.870 1.00 91.00 95 ALA A N 1
ATOM 728 C CA . ALA A 1 95 ? 12.847 -0.496 -11.353 1.00 91.00 95 ALA A CA 1
ATOM 729 C C . ALA A 1 95 ? 11.316 -0.578 -11.456 1.00 91.00 95 ALA A C 1
ATOM 731 O O . ALA A 1 95 ? 10.802 -1.034 -12.476 1.00 91.00 95 ALA A O 1
ATOM 732 N N . ALA A 1 96 ? 10.595 -0.070 -10.453 1.00 84.38 96 ALA A N 1
ATOM 733 C CA . ALA A 1 96 ? 9.136 -0.009 -10.473 1.00 84.38 96 ALA A CA 1
ATOM 734 C C . ALA A 1 96 ? 8.609 0.868 -11.622 1.00 84.38 96 ALA A C 1
ATOM 736 O O . ALA A 1 96 ? 7.722 0.438 -12.350 1.00 84.38 96 ALA A O 1
ATOM 737 N N . ILE A 1 97 ? 9.197 2.050 -11.852 1.00 90.88 97 ILE A N 1
ATOM 738 C CA . ILE A 1 97 ? 8.823 2.927 -12.979 1.00 90.88 97 ILE A CA 1
ATOM 739 C C . ILE A 1 97 ? 9.014 2.204 -14.317 1.00 90.88 97 ILE A C 1
ATOM 741 O O . ILE A 1 97 ? 8.119 2.221 -15.159 1.00 90.88 97 ILE A O 1
ATOM 745 N N . ARG A 1 98 ? 10.155 1.527 -14.506 1.00 95.12 98 ARG A N 1
ATOM 746 C CA . ARG A 1 98 ? 10.422 0.756 -15.731 1.00 95.12 98 ARG A CA 1
ATOM 747 C C . ARG A 1 98 ? 9.427 -0.384 -15.929 1.00 95.12 98 ARG A C 1
ATOM 749 O O . ARG A 1 98 ? 9.014 -0.629 -17.058 1.00 95.12 98 ARG A O 1
ATOM 756 N N . TRP A 1 99 ? 9.049 -1.074 -14.855 1.00 94.62 99 TRP A N 1
ATOM 757 C CA . TRP A 1 99 ? 8.037 -2.125 -14.919 1.00 94.62 99 TRP A CA 1
ATOM 758 C C . TRP A 1 99 ? 6.667 -1.564 -15.318 1.00 94.62 99 TRP A C 1
ATOM 760 O O . TRP A 1 99 ? 6.052 -2.105 -16.229 1.00 94.62 99 TRP A O 1
ATOM 770 N N . ILE A 1 100 ? 6.237 -0.443 -14.723 1.00 89.81 100 ILE A N 1
ATOM 771 C CA . ILE A 1 100 ? 4.976 0.229 -15.082 1.00 89.81 100 ILE A CA 1
ATOM 772 C C . ILE A 1 100 ? 4.986 0.626 -16.564 1.00 89.81 100 ILE A C 1
ATOM 774 O O . ILE A 1 100 ? 4.031 0.346 -17.277 1.00 89.81 100 ILE A O 1
ATOM 778 N N . GLN A 1 101 ? 6.078 1.213 -17.060 1.00 90.69 101 GLN A N 1
ATOM 779 C CA . GLN A 1 101 ? 6.206 1.585 -18.475 1.00 90.69 101 GLN A CA 1
ATOM 780 C C . GLN A 1 101 ? 6.142 0.380 -19.423 1.00 90.69 101 GLN A C 1
ATOM 782 O O . GLN A 1 101 ? 5.460 0.439 -20.443 1.00 90.69 101 GLN A O 1
ATOM 787 N N . ALA A 1 102 ? 6.814 -0.724 -19.087 1.00 91.56 102 ALA A N 1
ATOM 788 C CA . ALA A 1 102 ? 6.750 -1.953 -19.877 1.00 91.56 102 ALA A CA 1
ATOM 789 C C . ALA A 1 102 ? 5.352 -2.591 -19.842 1.00 91.56 102 ALA A C 1
ATOM 791 O O . ALA A 1 102 ? 4.877 -3.083 -20.862 1.00 91.56 102 ALA A O 1
ATOM 792 N N . ALA A 1 103 ? 4.677 -2.548 -18.691 1.00 89.81 103 ALA A N 1
ATOM 793 C CA . ALA A 1 103 ? 3.302 -3.007 -18.554 1.00 89.81 103 ALA A CA 1
ATOM 794 C C . ALA A 1 103 ? 2.350 -2.158 -19.410 1.00 89.81 103 ALA A C 1
ATOM 796 O O . ALA A 1 103 ? 1.560 -2.724 -20.158 1.00 89.81 103 ALA A O 1
ATOM 797 N N . MET A 1 104 ? 2.479 -0.825 -19.386 1.00 94.06 104 MET A N 1
ATOM 798 C CA . MET A 1 104 ? 1.691 0.060 -20.253 1.00 94.06 104 MET A CA 1
ATOM 799 C C . MET A 1 104 ? 1.859 -0.301 -21.733 1.00 94.06 104 MET A C 1
ATOM 801 O O . MET A 1 104 ? 0.867 -0.449 -22.439 1.00 94.06 104 MET A O 1
ATOM 805 N N . ALA A 1 105 ? 3.093 -0.552 -22.184 1.00 91.62 105 ALA A N 1
ATOM 806 C CA . ALA A 1 105 ? 3.363 -0.978 -23.557 1.00 91.62 105 ALA A CA 1
ATOM 807 C C . ALA A 1 105 ? 2.772 -2.361 -23.897 1.00 91.62 105 ALA A C 1
ATOM 809 O O . ALA A 1 105 ? 2.290 -2.560 -25.007 1.00 91.62 105 ALA A O 1
ATOM 810 N N . ASN A 1 106 ? 2.792 -3.309 -22.955 1.00 94.25 106 ASN A N 1
ATOM 811 C CA . ASN A 1 106 ? 2.254 -4.657 -23.158 1.00 94.25 106 ASN A CA 1
ATOM 812 C C . ASN A 1 106 ? 0.719 -4.685 -23.226 1.00 94.25 106 ASN A C 1
ATOM 814 O O . ASN A 1 106 ? 0.155 -5.491 -23.959 1.00 94.25 106 ASN A O 1
ATOM 818 N N . TYR A 1 107 ? 0.052 -3.825 -22.454 1.00 91.94 107 TYR A N 1
ATOM 819 C CA . TYR A 1 107 ? -1.410 -3.770 -22.370 1.00 91.94 107 TYR A CA 1
ATOM 820 C C . TYR A 1 107 ? -2.039 -2.659 -23.224 1.00 91.94 107 TYR A C 1
ATOM 822 O O . TYR A 1 107 ? -3.259 -2.564 -23.273 1.00 91.94 107 TYR A O 1
ATOM 830 N N . GLY A 1 108 ? -1.236 -1.833 -23.905 1.00 90.56 108 GLY A N 1
ATOM 831 C CA . GLY A 1 108 ? -1.731 -0.722 -24.724 1.00 90.56 108 GLY A CA 1
ATOM 832 C C . GLY A 1 108 ? -2.327 0.436 -23.914 1.00 90.56 108 GLY A C 1
ATOM 833 O O . GLY A 1 108 ? -3.120 1.199 -24.454 1.00 90.56 108 GLY A O 1
ATOM 834 N N . LEU A 1 109 ? -1.954 0.565 -22.637 1.00 87.12 109 LEU A N 1
ATOM 835 C CA . LEU A 1 109 ? -2.437 1.625 -21.749 1.00 87.12 109 LEU A CA 1
ATOM 836 C C . LEU A 1 109 ? -1.740 2.946 -22.087 1.00 87.12 109 LEU A C 1
ATOM 838 O O . LEU A 1 109 ? -0.507 3.004 -22.167 1.00 87.12 109 LEU A O 1
ATOM 842 N N . THR A 1 110 ? -2.517 4.013 -22.250 1.00 84.88 110 THR A N 1
ATOM 843 C CA . THR A 1 110 ? -1.991 5.374 -22.421 1.00 84.88 110 THR A CA 1
ATOM 844 C C . THR A 1 110 ? -1.812 6.060 -21.067 1.00 84.88 110 THR A C 1
ATOM 846 O O . THR A 1 110 ? -2.373 5.641 -20.052 1.00 84.88 110 THR A O 1
ATOM 849 N N . MET A 1 111 ? -1.009 7.128 -21.024 1.00 75.44 111 MET A N 1
ATOM 850 C CA . MET A 1 111 ? -0.778 7.876 -19.782 1.00 75.44 111 MET A CA 1
ATOM 851 C C . MET A 1 111 ? -2.075 8.513 -19.256 1.00 75.44 111 MET A C 1
ATOM 853 O O . MET A 1 111 ? -2.250 8.645 -18.049 1.00 75.44 111 MET A O 1
ATOM 857 N N . GLU A 1 112 ? -2.993 8.869 -20.153 1.00 78.31 112 GLU A N 1
ATOM 858 C CA . GLU A 1 112 ? -4.321 9.399 -19.851 1.00 78.31 112 GLU A CA 1
ATOM 859 C C . GLU A 1 112 ? -5.222 8.392 -19.126 1.00 78.31 112 GLU A C 1
ATOM 861 O O . GLU A 1 112 ? -6.076 8.790 -18.337 1.00 78.31 112 GLU A O 1
ATOM 866 N N . GLU A 1 113 ? -5.019 7.095 -19.357 1.00 81.94 113 GLU A N 1
ATOM 867 C CA . GLU A 1 113 ? -5.759 6.025 -18.683 1.00 81.94 113 GLU A CA 1
ATOM 868 C C . GLU A 1 113 ? -5.166 5.693 -17.304 1.00 81.94 113 GLU A C 1
ATOM 870 O O . GLU A 1 113 ? -5.849 5.164 -16.422 1.00 81.94 113 GLU A O 1
ATOM 875 N N . LEU A 1 114 ? -3.900 6.063 -17.078 1.00 82.19 114 LEU A N 1
ATOM 876 C CA . LEU A 1 114 ? -3.238 5.936 -15.787 1.00 82.19 114 LEU A CA 1
ATOM 877 C C . LEU A 1 114 ? -3.728 7.034 -14.833 1.00 82.19 114 LEU A C 1
ATOM 879 O O . LEU A 1 114 ? -3.052 8.033 -14.579 1.00 82.19 114 LEU A O 1
ATOM 883 N N . ALA A 1 115 ? -4.921 6.832 -14.276 1.00 78.06 115 ALA A N 1
ATOM 884 C CA . ALA A 1 115 ? -5.449 7.684 -13.223 1.00 78.06 115 ALA A CA 1
ATOM 885 C C . ALA A 1 115 ? -4.478 7.720 -12.024 1.00 78.06 115 ALA A C 1
ATOM 887 O O . ALA A 1 115 ? -3.858 6.700 -11.689 1.00 78.06 115 ALA A O 1
ATOM 888 N N . PRO A 1 116 ? -4.333 8.873 -11.343 1.00 76.38 116 PRO A N 1
ATOM 889 C CA . PRO A 1 116 ? -3.548 8.925 -10.122 1.00 76.38 116 PRO A CA 1
ATOM 890 C C . PRO A 1 116 ? -4.123 7.927 -9.116 1.00 76.38 116 PRO A C 1
ATOM 892 O O . PRO A 1 116 ? -5.341 7.825 -8.953 1.00 76.38 116 PRO A O 1
ATOM 895 N N . ALA A 1 117 ? -3.242 7.201 -8.423 1.00 72.94 117 ALA A N 1
ATOM 896 C CA . ALA A 1 117 ? -3.673 6.360 -7.317 1.00 72.94 117 ALA A CA 1
ATOM 897 C C . ALA A 1 117 ? -4.482 7.225 -6.330 1.00 72.94 117 ALA A C 1
ATOM 899 O O . ALA A 1 117 ? -4.032 8.331 -5.998 1.00 72.94 117 ALA A O 1
ATOM 900 N N . PRO A 1 118 ? -5.662 6.767 -5.871 1.00 71.44 118 PRO A N 1
ATOM 901 C CA . PRO A 1 118 ? -6.437 7.527 -4.906 1.00 71.44 118 PRO A CA 1
ATOM 902 C C . PRO A 1 118 ? -5.582 7.758 -3.652 1.00 71.44 118 PRO A C 1
ATOM 904 O O . PRO A 1 118 ? -4.803 6.874 -3.272 1.00 71.44 118 PRO A O 1
ATOM 907 N N . PRO A 1 119 ? -5.686 8.934 -3.007 1.00 70.25 119 PRO A N 1
ATOM 908 C CA . PRO A 1 119 ? -4.963 9.177 -1.768 1.00 70.25 119 PRO A CA 1
ATOM 909 C C . PRO A 1 119 ? -5.317 8.084 -0.750 1.00 70.25 119 PRO A C 1
ATOM 911 O O . PRO A 1 119 ? -6.459 7.611 -0.741 1.00 70.25 119 PRO A O 1
ATOM 914 N N . PRO A 1 120 ? -4.366 7.663 0.106 1.00 68.44 120 PRO A N 1
ATOM 915 C CA . PRO A 1 120 ? -4.640 6.651 1.114 1.00 68.44 120 PRO A CA 1
ATOM 916 C C . PRO A 1 120 ? -5.815 7.119 1.972 1.00 68.44 120 PRO A C 1
ATOM 918 O O . PRO A 1 120 ? -5.746 8.167 2.619 1.00 68.44 120 PRO A O 1
ATOM 921 N N . VAL A 1 121 ? -6.909 6.360 1.940 1.00 73.19 121 VAL A N 1
ATOM 922 C CA . VAL A 1 121 ? -8.119 6.702 2.683 1.00 73.19 121 VAL A CA 1
ATOM 923 C C . VAL A 1 121 ? -7.834 6.449 4.156 1.00 73.19 121 VAL A C 1
ATOM 925 O O . VAL A 1 121 ? -7.784 5.305 4.605 1.00 73.19 121 VAL A O 1
ATOM 928 N N . VAL A 1 122 ? -7.612 7.520 4.912 1.00 78.75 122 VAL A N 1
ATOM 929 C CA . VAL A 1 122 ? -7.474 7.432 6.364 1.00 78.75 122 VAL A CA 1
ATOM 930 C C . VAL A 1 122 ? -8.859 7.152 6.935 1.00 78.75 122 VAL A C 1
ATOM 932 O O . VAL A 1 122 ? -9.700 8.043 7.015 1.00 78.75 122 VAL A O 1
ATOM 935 N N . CYS A 1 123 ? -9.113 5.902 7.311 1.00 87.19 123 CYS A N 1
ATOM 936 C CA . CYS A 1 123 ? -10.337 5.543 8.009 1.00 87.19 123 CYS A CA 1
ATOM 937 C C . CYS A 1 123 ? -10.126 5.701 9.516 1.00 87.19 123 CYS A C 1
ATOM 939 O O . CYS A 1 123 ? -9.055 5.419 10.041 1.00 87.19 123 CYS A O 1
ATOM 941 N N . TYR A 1 124 ? -11.168 6.108 10.224 1.00 93.00 124 TYR A N 1
ATOM 942 C CA . TYR A 1 124 ? -11.270 6.065 11.673 1.00 93.00 124 TYR A CA 1
ATOM 943 C C . TYR A 1 124 ? -12.442 5.159 12.039 1.00 93.00 124 TYR A C 1
ATOM 945 O O . TYR A 1 124 ? -13.484 5.240 11.390 1.00 93.00 124 TYR A O 1
ATOM 953 N N . ARG A 1 125 ? -12.309 4.303 13.051 1.00 94.19 125 ARG A N 1
ATOM 954 C CA . ARG A 1 125 ? -13.375 3.432 13.553 1.00 94.19 125 ARG A CA 1
ATOM 955 C C . ARG A 1 125 ? -13.305 3.291 15.061 1.00 94.19 125 ARG A C 1
ATOM 957 O O . ARG A 1 125 ? -12.229 3.148 15.629 1.00 94.19 125 ARG A O 1
ATOM 964 N N . ASN A 1 126 ? -14.469 3.297 15.700 1.00 92.69 126 ASN A N 1
ATOM 965 C CA . ASN A 1 126 ? -14.596 3.035 17.131 1.00 92.69 126 ASN A CA 1
ATOM 966 C C . ASN A 1 126 ? -15.061 1.597 17.424 1.00 92.69 126 ASN A C 1
ATOM 968 O O . ASN A 1 126 ? -15.419 0.836 16.522 1.00 92.69 126 ASN A O 1
ATOM 972 N N . ALA A 1 127 ? -15.088 1.233 18.710 1.00 91.12 127 ALA A N 1
ATOM 973 C CA . ALA A 1 127 ? -15.540 -0.082 19.174 1.00 91.12 127 ALA A CA 1
ATOM 974 C C . ALA A 1 127 ? -17.019 -0.371 18.847 1.00 91.12 127 ALA A C 1
ATOM 976 O O . ALA A 1 127 ? -17.387 -1.525 18.652 1.00 91.12 127 ALA A O 1
ATOM 977 N N . ALA A 1 128 ? -17.848 0.670 18.717 1.00 90.56 128 ALA A N 1
ATOM 978 C CA . ALA A 1 128 ? -19.245 0.556 18.297 1.00 90.56 128 ALA A CA 1
ATOM 979 C C . ALA A 1 128 ? -19.406 0.303 16.782 1.00 90.56 128 ALA A C 1
ATOM 981 O O . ALA A 1 128 ? -20.523 0.183 16.287 1.00 90.56 128 ALA A O 1
ATOM 982 N N . GLY A 1 129 ? -18.305 0.234 16.023 1.00 90.69 129 GLY A N 1
ATOM 983 C CA . GLY A 1 129 ? -18.320 -0.019 14.584 1.00 90.69 129 GLY A CA 1
ATOM 984 C C . GLY A 1 129 ? -18.635 1.206 13.723 1.00 90.69 129 GLY A C 1
ATOM 985 O O . GLY A 1 129 ? -18.688 1.077 12.499 1.00 90.69 129 GLY A O 1
ATOM 986 N N . GLN A 1 130 ? -18.791 2.389 14.321 1.00 92.06 130 GLN A N 1
ATOM 987 C CA . GLN A 1 130 ? -18.944 3.639 13.578 1.00 92.06 130 GLN A CA 1
ATOM 988 C C . GLN A 1 130 ? -17.625 3.967 12.883 1.00 92.06 130 GLN A C 1
ATOM 990 O O . GLN A 1 130 ? -16.559 3.806 13.478 1.00 92.06 130 GLN A O 1
ATOM 995 N N . LYS A 1 131 ? -17.702 4.414 11.627 1.00 92.56 131 LYS A N 1
ATOM 996 C CA . LYS A 1 131 ? -16.541 4.729 10.791 1.00 92.56 131 LYS A CA 1
ATOM 997 C C . LYS A 1 131 ? -16.614 6.148 10.238 1.00 92.56 131 LYS A C 1
ATOM 999 O O . LYS A 1 131 ? -17.695 6.623 9.905 1.00 92.56 131 LYS A O 1
ATOM 1004 N N . TRP A 1 132 ? -15.465 6.799 10.110 1.00 91.56 132 TRP A N 1
ATOM 1005 C CA . TRP A 1 132 ? -15.312 8.105 9.473 1.00 91.56 132 TRP A CA 1
ATOM 1006 C C . TRP A 1 132 ? -14.109 8.068 8.530 1.00 91.56 132 TRP A C 1
ATOM 1008 O O . TRP A 1 132 ? -13.051 7.576 8.900 1.00 91.56 132 TRP A O 1
ATOM 1018 N N . ASN A 1 133 ? -14.264 8.546 7.300 1.00 86.88 133 ASN A N 1
ATOM 1019 C CA . ASN A 1 133 ? -13.236 8.493 6.249 1.00 86.88 133 ASN A CA 1
ATOM 1020 C C . ASN A 1 133 ? -12.283 9.705 6.268 1.00 86.88 133 ASN A C 1
ATOM 1022 O O . ASN A 1 133 ? -11.553 9.925 5.303 1.00 86.88 133 ASN A O 1
ATOM 1026 N N . GLY A 1 134 ? -12.341 10.528 7.320 1.00 85.81 134 GLY A N 1
ATOM 1027 C CA . GLY A 1 134 ? -11.552 11.752 7.423 1.00 85.81 134 GLY A CA 1
ATOM 1028 C C . GLY A 1 134 ? -12.017 12.889 6.508 1.00 85.81 134 GLY A C 1
ATOM 1029 O O . GLY A 1 134 ? -11.364 13.929 6.483 1.00 85.81 134 GLY A O 1
ATOM 1030 N N . GLN A 1 135 ? -13.104 12.712 5.745 1.00 83.94 135 GLN A N 1
ATOM 1031 C CA . GLN A 1 135 ? -13.659 13.754 4.884 1.00 83.94 135 GLN A CA 1
ATOM 1032 C C . GLN A 1 135 ? -14.819 14.488 5.561 1.00 83.94 135 GLN A C 1
ATOM 1034 O O . GLN A 1 135 ? -15.645 13.883 6.244 1.00 83.94 135 GLN A O 1
ATOM 1039 N N . GLY A 1 136 ? -14.901 15.793 5.298 1.00 84.69 136 GLY A N 1
ATOM 1040 C CA . GLY A 1 136 ? -15.953 16.657 5.825 1.00 84.69 136 GLY A CA 1
ATOM 1041 C C . GLY A 1 136 ? -15.782 16.975 7.309 1.00 84.69 136 GLY A C 1
ATOM 1042 O O . GLY A 1 136 ? -14.676 16.930 7.850 1.00 84.69 136 GLY A O 1
ATOM 1043 N N . GLU A 1 137 ? -16.890 17.334 7.952 1.00 87.50 137 GLU A N 1
ATOM 1044 C CA . GLU A 1 137 ? -16.922 17.597 9.388 1.00 87.50 137 GLU A CA 1
ATOM 1045 C C . GLU A 1 137 ? -16.644 16.314 10.185 1.00 87.50 137 GLU A C 1
ATOM 1047 O O . GLU A 1 137 ? -16.986 15.201 9.767 1.00 87.50 137 GLU A O 1
ATOM 1052 N N . MET A 1 138 ? -15.976 16.463 11.328 1.00 86.88 138 MET A N 1
ATOM 1053 C CA . MET A 1 138 ? -15.652 15.336 12.192 1.00 86.88 138 MET A CA 1
ATOM 1054 C C . MET A 1 138 ? -16.940 14.701 12.719 1.00 86.88 138 MET A C 1
ATOM 1056 O O . MET A 1 138 ? -17.806 15.396 13.233 1.00 86.88 138 MET A O 1
ATOM 1060 N N . SER A 1 139 ? -17.070 13.377 12.606 1.00 93.50 139 SER A N 1
ATOM 1061 C CA . SER A 1 139 ? -18.286 12.692 13.058 1.00 93.50 139 SER A CA 1
ATOM 1062 C C . SER A 1 139 ? -18.520 12.899 14.560 1.00 93.50 139 SER A C 1
ATOM 1064 O O . SER A 1 139 ? -17.569 12.879 15.341 1.00 93.50 139 SER A O 1
ATOM 1066 N N . ASP A 1 140 ? -19.785 13.024 14.959 1.00 93.06 140 ASP A N 1
ATOM 1067 C CA . ASP A 1 140 ? -20.239 13.317 16.328 1.00 93.06 140 ASP A CA 1
ATOM 1068 C C . ASP A 1 140 ? -19.556 12.443 17.402 1.00 93.06 140 ASP A C 1
ATOM 1070 O O . ASP A 1 140 ? -19.073 12.920 18.431 1.00 93.06 140 ASP A O 1
ATOM 1074 N N . TRP A 1 141 ? -19.406 11.141 17.123 1.00 94.00 141 TRP A N 1
ATOM 1075 C CA . TRP A 1 141 ? -18.747 10.197 18.031 1.00 94.00 141 TRP A CA 1
ATOM 1076 C C . TRP A 1 141 ? -17.248 10.479 18.204 1.00 94.00 141 TRP A C 1
ATOM 1078 O O . TRP A 1 141 ? -16.712 10.316 19.301 1.00 94.00 141 TRP A O 1
ATOM 1088 N N . LEU A 1 142 ? -16.565 10.895 17.133 1.00 93.38 142 LEU A N 1
ATOM 1089 C CA . LEU A 1 142 ? -15.133 11.182 17.150 1.00 93.38 142 LEU A CA 1
ATOM 1090 C C . LEU A 1 142 ? -14.883 12.542 17.796 1.00 93.38 142 LEU A C 1
ATOM 1092 O O . LEU A 1 142 ? -13.959 12.676 18.593 1.00 93.38 142 LEU A O 1
ATOM 1096 N N . GLN A 1 143 ? -15.744 13.523 17.525 1.00 94.62 143 GLN A N 1
ATOM 1097 C CA . GLN A 1 143 ? -15.704 14.817 18.192 1.00 94.62 143 GLN A CA 1
ATOM 1098 C C . GLN A 1 143 ? -15.924 14.671 19.701 1.00 94.62 143 GLN A C 1
ATOM 1100 O O . GLN A 1 143 ? -15.140 15.203 20.483 1.00 94.62 143 GLN A O 1
ATOM 1105 N N . ARG A 1 144 ? -16.915 13.879 20.132 1.00 94.88 144 ARG A N 1
ATOM 1106 C CA . ARG A 1 144 ? -17.138 13.588 21.556 1.00 94.88 144 ARG A CA 1
ATOM 1107 C C . ARG A 1 144 ? -15.936 12.892 22.200 1.00 94.88 144 ARG A C 1
ATOM 1109 O O . ARG A 1 144 ? -15.563 13.252 23.313 1.00 94.88 144 ARG A O 1
ATOM 1116 N N . ALA A 1 145 ? -15.314 11.930 21.519 1.00 94.19 145 ALA A N 1
ATOM 1117 C CA . ALA A 1 145 ? -14.127 11.247 22.033 1.00 94.19 145 ALA A CA 1
ATOM 1118 C C . ALA A 1 145 ? -12.924 12.197 22.176 1.00 94.19 145 ALA A C 1
ATOM 1120 O O . ALA A 1 145 ? -12.242 12.176 23.200 1.00 94.19 145 ALA A O 1
ATOM 1121 N N . VAL A 1 146 ? -12.699 13.065 21.187 1.00 94.00 146 VAL A N 1
ATOM 1122 C CA . VAL A 1 146 ? -11.637 14.082 21.227 1.00 94.00 146 VAL A CA 1
ATOM 1123 C C . VAL A 1 146 ? -11.897 15.108 22.330 1.00 94.00 146 VAL A C 1
ATOM 1125 O O . VAL A 1 146 ? -10.986 15.422 23.092 1.00 94.00 146 VAL A O 1
ATOM 1128 N N . ASN A 1 147 ? -13.143 15.555 22.494 1.00 94.25 147 ASN A N 1
ATOM 1129 C CA . ASN A 1 147 ? -13.540 16.446 23.589 1.00 94.25 147 ASN A CA 1
ATOM 1130 C C . ASN A 1 147 ? -13.378 15.785 24.972 1.00 94.25 147 ASN A C 1
ATOM 1132 O O . ASN A 1 147 ? -13.164 16.482 25.958 1.00 94.25 147 ASN A O 1
ATOM 1136 N N . ALA A 1 148 ? -13.429 14.451 25.048 1.00 94.56 148 ALA A N 1
ATOM 1137 C CA . ALA A 1 148 ? -13.116 13.670 26.248 1.00 94.56 148 ALA A CA 1
ATOM 1138 C C . ALA A 1 148 ? -11.603 13.418 26.449 1.00 94.56 148 ALA A C 1
ATOM 1140 O O . ALA A 1 148 ? -11.217 12.697 27.368 1.00 94.56 148 ALA A O 1
ATOM 1141 N N . GLY A 1 149 ? -10.742 13.986 25.596 1.00 94.88 149 GLY A N 1
ATOM 1142 C CA . GLY A 1 149 ? -9.283 13.889 25.686 1.00 94.88 149 GLY A CA 1
ATOM 1143 C C . GLY A 1 149 ? -8.657 12.699 24.951 1.00 94.88 149 GLY A C 1
ATOM 1144 O O . GLY A 1 149 ? -7.455 12.476 25.084 1.00 94.88 149 GLY A O 1
ATOM 1145 N N . GLN A 1 150 ? -9.424 11.925 24.174 1.00 94.31 150 GLN A N 1
ATOM 1146 C CA . GLN A 1 150 ? -8.869 10.832 23.368 1.00 94.31 150 GLN A CA 1
ATOM 1147 C C . GLN A 1 150 ? -8.207 11.363 22.093 1.00 94.31 150 GLN A C 1
ATOM 1149 O O . GLN A 1 150 ? -8.737 12.240 21.412 1.00 94.31 150 GLN A O 1
ATOM 1154 N N . SER A 1 151 ? -7.060 10.793 21.721 1.00 91.88 151 SER A N 1
ATOM 1155 C CA . SER A 1 151 ? -6.419 11.139 20.450 1.00 91.88 151 SER A CA 1
ATOM 1156 C C . SER A 1 151 ? -7.188 10.538 19.275 1.00 91.88 151 SER A C 1
ATOM 1158 O O . SER A 1 151 ? -7.534 9.357 19.289 1.00 91.88 151 SER A O 1
ATOM 1160 N N . LYS A 1 152 ? -7.391 11.321 18.209 1.00 89.31 152 LYS A N 1
ATOM 1161 C CA . LYS A 1 152 ? -8.009 10.834 16.965 1.00 89.31 152 LYS A CA 1
ATOM 1162 C C . LYS A 1 152 ? -7.251 9.649 16.361 1.00 89.31 152 LYS A C 1
ATOM 1164 O O . LYS A 1 152 ? -7.872 8.760 15.790 1.00 89.31 152 LYS A O 1
ATOM 11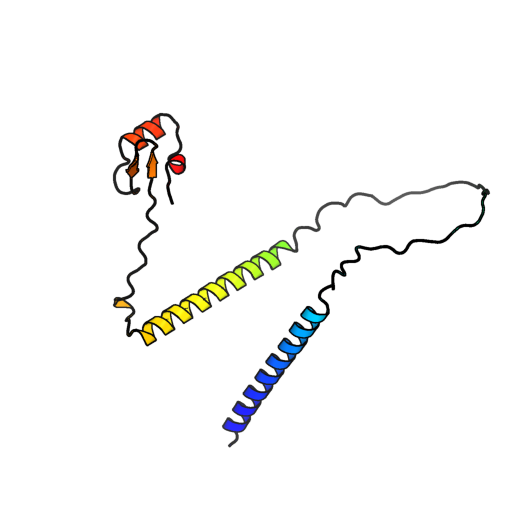69 N N . ASP A 1 153 ? -5.926 9.607 16.516 1.00 90.81 153 ASP A N 1
ATOM 1170 C CA . ASP A 1 153 ? -5.084 8.536 15.978 1.00 90.81 153 ASP A CA 1
ATOM 1171 C C . ASP A 1 153 ? -5.364 7.178 16.634 1.00 90.81 153 ASP A C 1
ATOM 1173 O O . ASP A 1 153 ? -5.159 6.156 15.990 1.00 90.81 153 ASP A O 1
ATOM 1177 N N . PHE A 1 154 ? -5.918 7.148 17.854 1.00 90.56 154 PHE A N 1
ATOM 1178 C CA . PHE A 1 154 ? -6.368 5.904 18.492 1.00 90.56 154 PHE A CA 1
ATOM 1179 C C . PHE A 1 154 ? -7.472 5.207 17.687 1.00 90.56 154 PHE A C 1
ATOM 1181 O O . PHE A 1 154 ? -7.549 3.983 17.650 1.00 90.56 154 PHE A O 1
ATOM 1188 N N . PHE A 1 155 ? -8.318 5.992 17.020 1.00 91.50 155 PHE A N 1
ATOM 1189 C CA . PHE A 1 155 ? -9.409 5.474 16.204 1.00 91.50 155 PHE A CA 1
ATOM 1190 C C . PHE A 1 155 ? -8.983 5.214 14.764 1.00 91.50 155 PHE A C 1
ATOM 1192 O O . PHE A 1 155 ? -9.777 4.675 14.002 1.00 91.50 155 PHE A O 1
ATOM 1199 N N . ARG A 1 156 ? -7.775 5.607 14.349 1.00 91.44 156 ARG A N 1
ATOM 1200 C CA . ARG A 1 156 ? -7.325 5.443 12.968 1.00 91.44 156 ARG A CA 1
ATOM 1201 C C . ARG A 1 156 ? -7.135 3.958 12.647 1.00 91.44 156 ARG A C 1
ATOM 1203 O O . ARG A 1 156 ? -6.425 3.243 13.342 1.00 91.44 156 ARG A O 1
ATOM 1210 N N . ILE A 1 157 ? -7.740 3.519 11.552 1.00 84.44 157 ILE A N 1
ATOM 1211 C CA . ILE A 1 157 ? -7.552 2.212 10.924 1.00 84.44 157 ILE A CA 1
ATOM 1212 C C . ILE A 1 157 ? -6.986 2.443 9.524 1.00 84.44 157 ILE A C 1
ATOM 1214 O O . ILE A 1 157 ? -7.645 3.032 8.665 1.00 84.44 157 ILE A O 1
ATOM 1218 N N . GLY A 1 158 ? -5.752 1.993 9.316 1.00 70.50 158 GLY A N 1
ATOM 1219 C CA . GLY A 1 158 ? -5.008 2.134 8.067 1.00 70.50 158 GLY A CA 1
ATOM 1220 C C . GLY A 1 158 ? -3.551 1.772 8.257 1.00 70.50 158 GLY A C 1
ATOM 1221 O O . GLY A 1 158 ? -2.944 2.345 9.188 1.00 70.50 158 GLY A O 1
#

InterPro domains:
  IPR027444 DNA-binding protein H-NS-like, C-terminal domain [PF00816] (119-157)
  IPR037150 Histone-like protein H-NS, C-terminal domain superfamily [G3DSA:4.10.430.10] (117-157)

pLDDT: mean 72.53, std 21.52, range [30.39, 95.12]

Secondary structure (DSSP, 8-state):
-HHHHHHHHHHHHHHHHHHHHHHHHHHHHHHS-------S------------------------------S--SSSSHHHHHHHHHHHHHHHHHHHHHHHHHHHHHHT--TTT-PPPPPP--EEE-TT--EE-S-SSPPHHHHHHHHTT--GGGGEE-

Sequence (158 aa):
MQAELARAQRRAQRAEAEAALARQLRAELQLAPRERWEGGSAERRRRKAGGPAPFSQRAPPEPPAEAHGRASRTRKVAATAATTKRWTANTARAAAIRWIQAAMANYGLTMEELAPAPPPVVCYRNAAGQKWNGQGEMSDWLQRAVNAGQSKDFFRIG

Foldseek 3Di:
DVVVVVVVVVVVVVVVVVVVVVVVVVVVVVPPPPPPPPDDDDDDDDDDDDDDDDDDDDDDDDDDDDPDDPDDDPPPPVVVVVVVVVVVVVVVVVVVVVVVVVVCVVVVNDPVNPDPDPDPQWWFADPVGDIDRPDDDDDPVLVVCVVVVDDSVVRTDD

Organism: NCBI:txid164546